Protein AF-A0A665X5Q4-F1 (afdb_monomer_lite)

Sequence (99 aa):
MARLGEGEADATNSISLFRLHQLLVGFQVEGPEGVCQLTYLDKLDGEASINNRKGKRFFFYEWRLRAVWLGKCFPTCQRRTTWKTWMWVNDLLIPSPVC

Structure (mmCIF, N/CA/C/O backbone):
data_AF-A0A665X5Q4-F1
#
_entry.id   AF-A0A665X5Q4-F1
#
loop_
_atom_site.group_PDB
_atom_site.id
_atom_site.type_symbol
_atom_site.label_atom_id
_atom_site.label_alt_id
_ato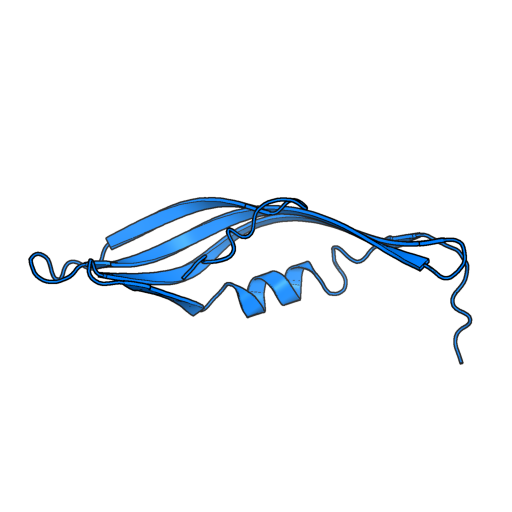m_site.label_comp_id
_atom_site.label_asym_id
_atom_site.label_entity_id
_atom_site.label_seq_id
_atom_site.pdbx_PDB_ins_code
_atom_site.Cartn_x
_atom_site.Cartn_y
_atom_site.Cartn_z
_atom_site.occupancy
_atom_site.B_iso_or_equiv
_atom_site.auth_seq_id
_atom_site.auth_comp_id
_atom_site.auth_asym_id
_atom_site.auth_atom_id
_atom_site.pdbx_PDB_model_num
ATOM 1 N N . MET A 1 1 ? 24.494 15.408 -18.876 1.00 34.88 1 MET A N 1
ATOM 2 C CA . MET A 1 1 ? 23.367 14.722 -19.547 1.00 34.88 1 MET A CA 1
ATOM 3 C C . MET A 1 1 ? 23.697 13.240 -19.638 1.00 34.88 1 MET A C 1
ATOM 5 O O . MET A 1 1 ? 24.554 12.877 -20.434 1.00 34.88 1 MET A O 1
ATOM 9 N N . ALA A 1 2 ? 23.120 12.398 -18.778 1.00 37.19 2 ALA A N 1
ATOM 10 C CA . ALA A 1 2 ? 23.355 10.956 -18.841 1.00 37.19 2 ALA A CA 1
ATOM 11 C C . ALA A 1 2 ? 22.557 10.359 -20.009 1.00 37.19 2 ALA A C 1
ATOM 13 O O . ALA A 1 2 ? 21.349 10.572 -20.113 1.00 37.19 2 ALA A O 1
ATOM 14 N N . ARG A 1 3 ? 23.252 9.651 -20.905 1.00 44.94 3 ARG A N 1
ATOM 15 C CA . ARG A 1 3 ? 22.645 8.839 -21.965 1.00 44.94 3 ARG A CA 1
ATOM 16 C C . ARG A 1 3 ? 21.808 7.747 -21.295 1.00 44.94 3 ARG A C 1
ATOM 18 O O . ARG A 1 3 ? 22.349 6.982 -20.502 1.00 44.94 3 ARG A O 1
ATOM 25 N N . LEU A 1 4 ? 20.515 7.671 -21.606 1.00 51.31 4 LEU A N 1
ATOM 26 C CA . LEU A 1 4 ? 19.709 6.497 -21.272 1.00 51.31 4 LEU A CA 1
ATOM 27 C C . LEU A 1 4 ? 20.173 5.371 -22.199 1.00 51.31 4 LEU A C 1
ATOM 29 O O . LEU A 1 4 ? 19.787 5.334 -23.365 1.00 51.31 4 LEU A O 1
ATOM 33 N N . GLY A 1 5 ? 21.079 4.528 -21.704 1.00 50.31 5 GLY A N 1
ATOM 34 C CA . GLY A 1 5 ? 21.457 3.296 -22.385 1.00 50.31 5 GLY A CA 1
ATOM 35 C C . GLY A 1 5 ? 20.235 2.393 -22.537 1.00 50.31 5 GLY A C 1
ATOM 36 O O . GLY A 1 5 ? 19.381 2.343 -21.650 1.00 50.31 5 GLY A O 1
ATOM 37 N N . GLU A 1 6 ? 20.131 1.714 -23.675 1.00 56.62 6 GLU A N 1
ATOM 38 C CA . GLU A 1 6 ? 19.190 0.610 -23.840 1.00 56.62 6 GLU A CA 1
ATOM 39 C C . GLU A 1 6 ? 19.543 -0.469 -22.810 1.00 56.62 6 GLU A C 1
ATOM 41 O O . GLU A 1 6 ? 20.675 -0.948 -22.765 1.00 56.62 6 GLU A O 1
ATOM 46 N N . GLY A 1 7 ? 18.601 -0.791 -21.930 1.00 61.16 7 GLY A N 1
ATOM 47 C CA . GLY A 1 7 ? 18.851 -1.690 -20.813 1.00 61.16 7 GLY A CA 1
ATOM 48 C C . GLY A 1 7 ? 17.668 -1.773 -19.858 1.00 61.16 7 GLY A C 1
ATOM 49 O O . GLY A 1 7 ? 16.781 -0.916 -19.852 1.00 61.16 7 GLY A O 1
ATOM 50 N N . GLU A 1 8 ? 17.658 -2.842 -19.072 1.00 66.25 8 GLU A N 1
ATOM 51 C CA . GLU A 1 8 ? 16.742 -3.038 -17.956 1.00 66.25 8 GLU A CA 1
ATOM 52 C C . GLU A 1 8 ? 17.327 -2.382 -16.702 1.00 66.25 8 GLU A C 1
ATOM 54 O O . GLU A 1 8 ? 18.489 -2.606 -16.366 1.00 66.25 8 GLU A O 1
ATOM 59 N N . ALA A 1 9 ? 16.539 -1.540 -16.037 1.00 76.94 9 ALA A N 1
ATOM 60 C CA . ALA A 1 9 ? 16.920 -0.892 -14.788 1.00 76.94 9 ALA A CA 1
ATOM 61 C C . ALA A 1 9 ? 16.126 -1.491 -13.621 1.00 76.94 9 ALA A C 1
ATOM 63 O O . ALA A 1 9 ? 14.894 -1.511 -13.668 1.00 76.94 9 ALA A O 1
ATOM 64 N N . ASP A 1 10 ? 16.826 -1.929 -12.570 1.00 77.88 10 ASP A N 1
ATOM 65 C CA . ASP A 1 10 ? 16.206 -2.360 -11.313 1.00 77.88 10 ASP A CA 1
ATOM 66 C C . ASP A 1 10 ? 15.651 -1.144 -10.548 1.00 77.88 10 ASP A C 1
ATOM 68 O O . ASP A 1 10 ? 16.375 -0.219 -10.158 1.00 77.88 10 ASP A O 1
ATOM 72 N N . ALA A 1 11 ? 14.335 -1.140 -10.356 1.00 76.38 11 ALA A N 1
ATOM 73 C CA . ALA A 1 11 ? 13.588 -0.115 -9.641 1.00 76.38 11 ALA A CA 1
ATOM 74 C C . ALA A 1 11 ? 13.099 -0.592 -8.261 1.00 76.38 11 ALA A C 1
ATOM 76 O O . ALA A 1 11 ? 12.461 0.191 -7.544 1.00 76.38 11 ALA A O 1
ATOM 77 N N . THR A 1 12 ? 13.404 -1.837 -7.874 1.00 77.44 12 THR A N 1
ATOM 78 C CA . THR A 1 12 ? 12.948 -2.502 -6.642 1.00 77.44 12 THR A CA 1
ATOM 79 C C . THR A 1 12 ? 13.394 -1.725 -5.405 1.00 77.44 12 THR A C 1
ATOM 81 O O . THR A 1 12 ? 12.584 -1.168 -4.664 1.00 77.44 12 THR A O 1
ATOM 84 N N . ASN A 1 13 ? 14.708 -1.598 -5.218 1.00 70.00 13 ASN A N 1
ATOM 85 C CA . ASN A 1 13 ? 15.286 -1.014 -4.005 1.00 70.00 13 ASN A CA 1
ATOM 86 C C . ASN A 1 13 ? 15.477 0.506 -4.081 1.00 70.00 13 ASN A C 1
ATOM 88 O O . ASN A 1 13 ? 15.667 1.158 -3.057 1.00 70.00 13 ASN A O 1
ATOM 92 N N . SER A 1 14 ? 15.443 1.084 -5.283 1.00 63.53 14 SER A N 1
ATOM 93 C CA . SER A 1 14 ? 15.803 2.488 -5.496 1.00 63.53 14 SER A CA 1
ATOM 94 C C . SER A 1 14 ? 14.646 3.457 -5.250 1.00 63.53 14 SER A C 1
ATOM 96 O O . SER A 1 14 ? 14.881 4.563 -4.766 1.00 63.53 14 SER A O 1
ATOM 98 N N . ILE A 1 15 ? 13.402 3.082 -5.577 1.00 69.75 15 ILE A N 1
ATOM 99 C CA . ILE A 1 15 ? 12.248 3.997 -5.477 1.00 69.75 15 ILE A CA 1
ATOM 100 C C . ILE A 1 15 ? 10.957 3.272 -5.079 1.00 69.75 15 ILE A C 1
ATOM 102 O O . ILE A 1 15 ? 10.196 3.789 -4.261 1.00 69.75 15 ILE A O 1
ATOM 106 N N . SER A 1 16 ? 10.679 2.098 -5.648 1.00 81.75 16 SER A N 1
ATOM 107 C CA . SER A 1 16 ? 9.349 1.478 -5.558 1.00 81.75 16 SER A CA 1
ATOM 108 C C . SER A 1 16 ? 8.978 1.016 -4.144 1.00 81.75 16 SER A C 1
ATOM 110 O O . SER A 1 16 ? 7.906 1.388 -3.667 1.00 81.75 16 SER A O 1
ATOM 112 N N . LEU A 1 17 ? 9.876 0.330 -3.426 1.00 83.56 17 LEU A N 1
ATOM 113 C CA . LEU A 1 17 ? 9.656 -0.080 -2.030 1.00 83.56 17 LEU A CA 1
ATOM 114 C C . LEU A 1 17 ? 9.304 1.100 -1.116 1.00 83.56 17 LEU A C 1
ATOM 116 O O . LEU A 1 17 ? 8.312 1.075 -0.385 1.00 83.56 17 LEU A O 1
ATOM 120 N N . PHE A 1 18 ? 10.106 2.164 -1.186 1.00 85.50 18 PHE A N 1
ATOM 121 C CA . PHE A 1 18 ? 9.899 3.358 -0.374 1.00 85.50 18 PHE A CA 1
ATOM 122 C C . PHE A 1 18 ? 8.568 4.041 -0.709 1.00 85.50 18 PHE A C 1
ATOM 124 O O . PHE A 1 18 ? 7.819 4.419 0.192 1.00 85.50 18 PHE A O 1
ATOM 131 N N . ARG A 1 19 ? 8.234 4.157 -2.001 1.00 86.88 19 ARG A N 1
ATOM 132 C CA . ARG A 1 19 ? 6.967 4.753 -2.445 1.00 86.88 19 ARG A CA 1
ATOM 133 C C . ARG A 1 19 ? 5.756 3.941 -2.010 1.00 86.88 19 ARG A C 1
ATOM 135 O O . ARG A 1 19 ? 4.791 4.539 -1.546 1.00 86.88 19 ARG A O 1
ATOM 142 N N . LEU A 1 20 ? 5.810 2.613 -2.096 1.00 87.69 20 LEU A N 1
ATOM 143 C CA . LEU A 1 20 ? 4.732 1.747 -1.615 1.00 87.69 20 LEU A CA 1
ATOM 144 C C . LEU A 1 20 ? 4.500 1.934 -0.118 1.00 87.69 20 LEU A C 1
ATOM 146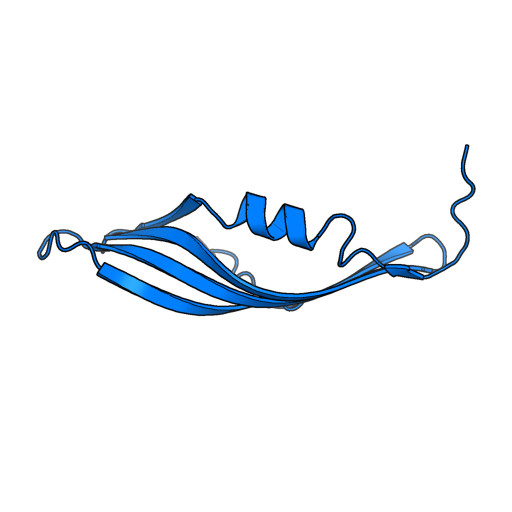 O O . LEU A 1 20 ? 3.361 2.106 0.305 1.00 87.69 20 LEU A O 1
ATOM 150 N N . HIS A 1 21 ? 5.568 1.990 0.677 1.00 87.94 21 HIS A N 1
ATOM 151 C CA . HIS A 1 21 ? 5.432 2.249 2.105 1.00 87.94 21 HIS A CA 1
ATOM 152 C C . HIS A 1 21 ? 4.812 3.625 2.390 1.00 87.94 21 HIS A C 1
ATOM 154 O O . HIS A 1 21 ? 3.902 3.730 3.209 1.00 87.94 21 HIS A O 1
ATOM 160 N N . GLN A 1 22 ? 5.270 4.676 1.703 1.00 89.50 22 GLN A N 1
ATOM 161 C CA . GLN A 1 22 ? 4.730 6.029 1.872 1.00 89.50 22 GLN A CA 1
ATOM 162 C C . GLN A 1 22 ? 3.258 6.159 1.468 1.00 89.50 22 GLN A C 1
ATOM 164 O O . GLN A 1 22 ? 2.532 6.918 2.098 1.00 89.50 22 GLN A O 1
ATOM 169 N N . LEU A 1 23 ? 2.832 5.468 0.409 1.00 89.19 23 LEU A N 1
ATOM 170 C CA . LEU A 1 23 ? 1.463 5.561 -0.103 1.00 89.19 23 LEU A CA 1
ATOM 171 C C . LEU A 1 23 ? 0.476 4.725 0.714 1.00 89.19 23 LEU A C 1
ATOM 173 O O . LEU A 1 23 ? -0.674 5.123 0.878 1.00 89.19 23 LEU A O 1
ATOM 177 N N . LEU A 1 24 ? 0.908 3.556 1.191 1.00 89.44 24 LEU A N 1
ATOM 178 C CA . LEU A 1 24 ? 0.021 2.602 1.851 1.00 89.44 24 LEU A CA 1
ATOM 179 C C . LEU A 1 24 ? -0.150 2.897 3.339 1.00 89.44 24 LEU A C 1
ATOM 181 O O . LEU A 1 24 ? -1.250 2.739 3.859 1.00 89.44 24 LEU A O 1
ATOM 185 N N . VAL A 1 25 ? 0.900 3.318 4.049 1.00 91.50 25 VAL A N 1
ATOM 186 C CA . VAL A 1 25 ? 0.770 3.622 5.480 1.00 91.50 25 VAL A CA 1
ATOM 187 C C . VAL A 1 25 ? -0.046 4.896 5.665 1.00 91.50 25 VAL A C 1
ATOM 189 O O . VAL A 1 25 ? 0.300 5.958 5.160 1.00 91.50 25 VAL A O 1
ATOM 192 N N . GLY A 1 26 ? -1.135 4.780 6.420 1.00 90.88 26 GLY A N 1
ATOM 193 C CA . GLY A 1 26 ? -2.108 5.845 6.627 1.00 90.88 26 GLY A CA 1
ATOM 194 C C . GLY A 1 26 ? -3.282 5.807 5.651 1.00 90.88 2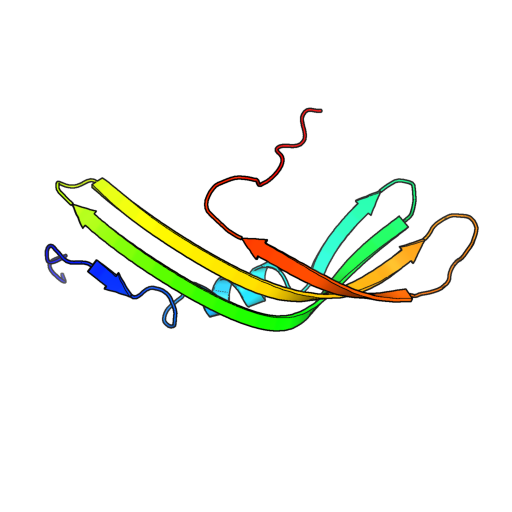6 GLY A C 1
ATOM 195 O O . GLY A 1 26 ? -4.261 6.508 5.905 1.00 90.88 26 GLY A O 1
ATOM 196 N N . PHE A 1 27 ? -3.228 4.970 4.605 1.00 90.94 27 PHE A N 1
ATOM 197 C CA . PHE A 1 27 ? -4.334 4.772 3.669 1.00 90.94 27 PHE A CA 1
ATOM 198 C C . PHE A 1 27 ? -5.597 4.330 4.409 1.00 90.94 27 PHE A C 1
ATOM 200 O O . PHE A 1 27 ? -5.550 3.435 5.257 1.00 90.94 27 PHE A O 1
ATOM 207 N N . GLN A 1 28 ? -6.721 4.958 4.079 1.00 91.06 28 GLN A N 1
ATOM 208 C CA . GLN A 1 28 ? -7.986 4.785 4.775 1.00 91.06 28 GLN A CA 1
ATOM 209 C C . GLN A 1 28 ? -9.092 4.456 3.779 1.00 91.06 28 GLN A C 1
ATOM 211 O O . GLN A 1 28 ? -9.190 5.068 2.717 1.00 91.06 28 GLN A O 1
ATOM 216 N N . VAL A 1 29 ? -9.928 3.490 4.144 1.00 89.00 29 VAL A N 1
ATOM 217 C CA . VAL A 1 29 ? -11.154 3.153 3.426 1.00 89.00 29 VAL A CA 1
ATOM 218 C C . VAL A 1 29 ? -12.320 3.456 4.350 1.00 89.00 29 VAL A C 1
ATOM 220 O O . VAL A 1 29 ? -12.363 2.979 5.487 1.00 89.00 29 VAL A O 1
ATOM 223 N N . GLU A 1 30 ? -13.258 4.257 3.859 1.00 90.12 30 GLU A N 1
ATOM 224 C CA . GLU A 1 30 ? -14.468 4.640 4.579 1.00 90.12 30 GLU A CA 1
ATOM 225 C C . GLU A 1 30 ? -15.691 4.053 3.879 1.00 90.12 30 GLU A C 1
ATOM 22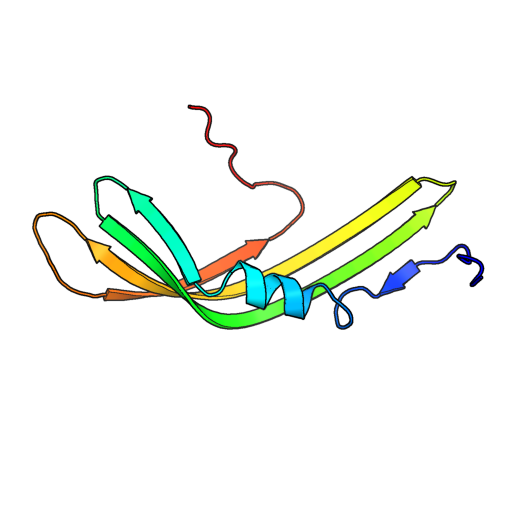7 O O . GLU A 1 30 ? -15.797 4.086 2.653 1.00 90.12 30 GLU A O 1
ATOM 232 N N . GLY A 1 31 ? -16.618 3.509 4.661 1.00 86.62 31 GLY A N 1
ATOM 233 C CA . GLY A 1 31 ? -17.885 2.995 4.164 1.00 86.62 31 GLY A CA 1
ATOM 234 C C . GLY A 1 31 ? -18.981 3.040 5.231 1.00 86.62 31 GLY A C 1
ATOM 235 O O . GLY A 1 31 ? -18.712 3.356 6.392 1.00 86.62 31 GLY A O 1
ATOM 236 N N . PRO A 1 32 ? -20.229 2.701 4.867 1.00 85.06 32 PRO A N 1
ATOM 237 C CA . PRO A 1 32 ? -21.367 2.751 5.791 1.00 85.06 32 PRO A CA 1
ATOM 238 C C . PRO A 1 32 ? -21.195 1.869 7.040 1.00 85.06 32 PRO A C 1
ATOM 240 O O . PRO A 1 32 ? -21.651 2.226 8.121 1.00 85.06 32 PRO A O 1
ATOM 243 N N . GLU A 1 33 ? -20.496 0.741 6.894 1.00 84.25 33 GLU A N 1
ATOM 244 C CA . GLU A 1 33 ? -20.254 -0.253 7.952 1.00 84.25 33 GLU A CA 1
ATOM 245 C C . GLU A 1 33 ? -19.112 0.133 8.906 1.00 84.25 33 GLU A C 1
ATOM 247 O O . GLU A 1 33 ? -18.905 -0.492 9.952 1.00 84.25 33 GLU A O 1
ATOM 252 N N . GLY A 1 34 ? -18.310 1.141 8.555 1.00 86.31 34 GLY A N 1
ATOM 253 C CA . GLY A 1 34 ? -17.098 1.435 9.296 1.00 86.31 34 GLY A CA 1
ATOM 254 C C . GLY A 1 34 ? -15.992 2.075 8.483 1.00 86.31 34 GLY A C 1
ATOM 255 O O . GLY A 1 34 ? -16.099 2.357 7.294 1.00 86.31 34 GLY A O 1
ATOM 256 N N . VAL A 1 35 ? -14.881 2.268 9.174 1.00 89.56 35 VAL A N 1
ATOM 257 C CA . VAL A 1 35 ? -13.663 2.845 8.629 1.00 89.56 35 VAL A CA 1
ATOM 258 C C . VAL A 1 35 ? -12.505 1.927 8.974 1.00 89.56 35 VAL A C 1
ATOM 260 O O . VAL A 1 35 ? -12.405 1.459 10.113 1.00 89.56 35 VAL A O 1
ATOM 263 N N . CYS A 1 36 ? -11.616 1.675 8.020 1.00 90.00 36 CYS A N 1
ATOM 264 C CA . CYS A 1 36 ? -10.369 0.970 8.277 1.00 90.00 36 CYS A CA 1
ATOM 265 C C . CYS A 1 36 ? -9.170 1.750 7.745 1.00 90.00 36 CYS A C 1
ATOM 267 O O . CYS A 1 36 ? -9.242 2.405 6.710 1.00 90.00 36 CYS A O 1
ATOM 269 N N . GLN A 1 37 ? -8.066 1.688 8.481 1.00 92.44 37 GLN A N 1
ATOM 270 C CA . GLN A 1 37 ? -6.818 2.353 8.139 1.00 92.44 37 GLN A CA 1
ATOM 271 C C . GLN A 1 37 ? -5.679 1.341 8.126 1.00 92.44 37 GLN A C 1
ATOM 273 O O . GLN A 1 37 ? -5.525 0.573 9.075 1.00 92.44 37 GLN A O 1
ATOM 278 N N . LEU A 1 38 ? -4.855 1.361 7.085 1.00 91.56 38 LEU A N 1
ATOM 279 C CA . LEU A 1 38 ? -3.610 0.607 7.047 1.00 91.56 38 LEU A CA 1
ATOM 280 C C . LEU A 1 38 ? -2.581 1.326 7.922 1.00 91.56 38 LEU A C 1
ATOM 282 O O . LEU A 1 38 ? -2.137 2.426 7.605 1.00 91.56 38 LEU A O 1
ATOM 286 N N . THR A 1 39 ? -2.201 0.722 9.044 1.00 92.19 39 THR A N 1
ATOM 287 C CA . THR A 1 39 ? -1.315 1.356 10.033 1.00 92.19 39 THR A CA 1
ATOM 288 C C . 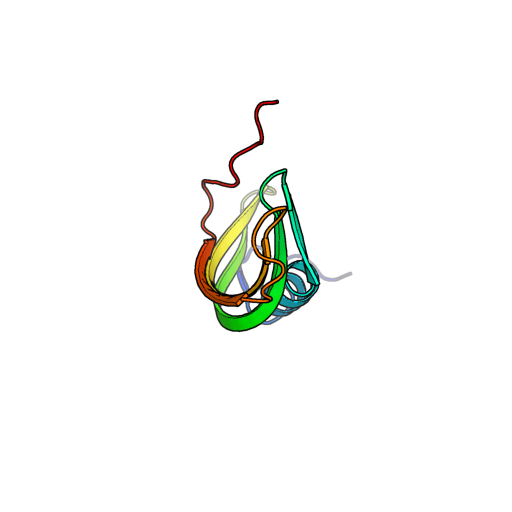THR A 1 39 ? 0.139 0.948 9.881 1.00 92.19 39 THR A C 1
ATOM 290 O O . THR A 1 39 ? 1.030 1.706 10.256 1.00 92.19 39 THR A O 1
ATOM 293 N N . TYR A 1 40 ? 0.393 -0.248 9.352 1.00 90.00 40 TYR A N 1
ATOM 294 C CA . TYR A 1 40 ? 1.741 -0.789 9.257 1.00 90.00 40 TYR A CA 1
ATOM 295 C C . TYR A 1 40 ? 1.853 -1.839 8.149 1.00 90.00 40 TYR A C 1
ATOM 297 O O . TYR A 1 40 ? 0.943 -2.645 7.955 1.00 90.00 40 TYR A O 1
ATOM 305 N N . LEU A 1 41 ? 2.989 -1.862 7.452 1.00 90.00 41 LEU A N 1
ATOM 306 C CA . LEU A 1 41 ? 3.361 -2.942 6.538 1.00 90.00 41 LEU A CA 1
ATOM 307 C C . LEU A 1 41 ? 4.306 -3.908 7.264 1.00 90.00 41 LEU A C 1
ATOM 309 O O . LEU A 1 41 ? 5.451 -3.578 7.546 1.00 90.00 41 LEU A O 1
ATOM 313 N N . ASP A 1 42 ? 3.805 -5.106 7.560 1.00 86.56 42 ASP A N 1
ATOM 314 C CA . ASP A 1 42 ? 4.515 -6.192 8.255 1.00 86.56 42 ASP A CA 1
ATOM 315 C C . ASP A 1 42 ? 5.489 -6.928 7.330 1.00 86.56 42 ASP A C 1
ATOM 317 O O . ASP A 1 42 ? 6.508 -7.445 7.780 1.00 86.56 42 ASP A O 1
ATOM 321 N N . LYS A 1 43 ? 5.163 -6.998 6.035 1.00 87.12 43 LYS A N 1
ATOM 322 C CA . LYS A 1 43 ? 6.029 -7.540 4.980 1.00 87.12 43 LYS A CA 1
ATOM 323 C C . LYS A 1 43 ? 5.804 -6.785 3.681 1.00 87.12 43 LYS A C 1
ATOM 325 O O . LYS A 1 43 ? 4.658 -6.440 3.389 1.00 87.12 43 LYS A O 1
ATOM 330 N N . LEU A 1 44 ? 6.864 -6.586 2.908 1.00 89.00 44 LEU A N 1
ATOM 331 C CA . LEU A 1 44 ? 6.819 -6.014 1.568 1.00 89.00 44 LEU A CA 1
ATOM 332 C C . LEU A 1 44 ? 7.945 -6.642 0.744 1.00 89.00 44 LEU A C 1
ATOM 334 O O . LEU A 1 44 ? 9.086 -6.195 0.806 1.00 89.00 44 LEU A O 1
ATOM 338 N N . ASP A 1 45 ? 7.597 -7.696 0.015 1.00 87.62 45 ASP A N 1
ATOM 339 C CA . ASP A 1 45 ? 8.514 -8.488 -0.797 1.00 87.62 45 ASP A CA 1
ATOM 340 C C . ASP A 1 45 ? 8.068 -8.387 -2.258 1.00 87.62 45 ASP A C 1
ATOM 342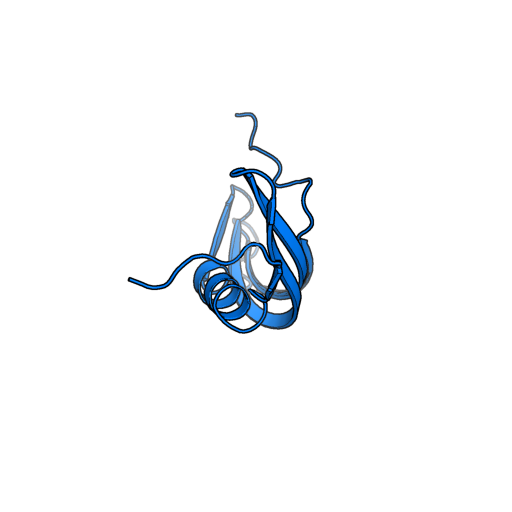 O O . ASP A 1 45 ? 6.874 -8.472 -2.549 1.00 87.62 45 ASP A O 1
ATOM 346 N N . GLY A 1 46 ? 8.994 -8.195 -3.187 1.00 86.38 46 GLY A N 1
ATOM 347 C CA . GLY A 1 46 ? 8.649 -8.063 -4.596 1.00 86.38 46 GLY A CA 1
ATOM 348 C C . GLY A 1 46 ? 9.771 -7.471 -5.423 1.00 86.38 46 GLY A C 1
ATOM 349 O O . GLY A 1 46 ? 10.845 -7.170 -4.901 1.00 86.38 46 GLY A O 1
ATOM 350 N N . GLU A 1 47 ? 9.496 -7.306 -6.707 1.00 87.19 47 GLU A N 1
ATOM 351 C CA . GLU A 1 47 ? 10.428 -6.754 -7.677 1.00 87.19 47 GLU A CA 1
ATOM 352 C C . GLU A 1 47 ? 9.749 -5.701 -8.546 1.00 87.19 47 GLU A C 1
ATOM 354 O O . GLU A 1 47 ? 8.549 -5.755 -8.824 1.00 87.19 47 GLU A O 1
ATOM 359 N N . ALA A 1 48 ? 10.535 -4.717 -8.968 1.00 85.75 48 ALA A N 1
ATOM 360 C CA . ALA A 1 48 ? 10.139 -3.783 -10.000 1.00 85.75 48 ALA A CA 1
ATOM 361 C C . ALA A 1 48 ? 11.301 -3.534 -10.955 1.00 85.75 48 ALA A C 1
ATOM 363 O O . ALA A 1 48 ? 12.393 -3.164 -10.525 1.00 85.75 48 ALA A O 1
ATOM 364 N N . SER A 1 49 ? 11.054 -3.655 -12.257 1.00 83.12 49 SER A N 1
ATOM 365 C CA . SER A 1 49 ? 12.032 -3.319 -13.286 1.00 83.12 49 SER A CA 1
ATOM 366 C C . SER A 1 49 ? 11.436 -2.414 -14.357 1.00 83.12 49 SER A C 1
ATOM 368 O O . SER A 1 49 ? 10.232 -2.395 -14.631 1.00 83.12 49 SER A O 1
ATOM 370 N N . ILE A 1 50 ? 12.298 -1.586 -14.940 1.00 83.00 50 ILE A N 1
ATOM 371 C CA . ILE A 1 50 ? 11.944 -0.670 -16.019 1.00 83.00 50 ILE A CA 1
ATOM 372 C C . ILE A 1 50 ? 12.734 -1.093 -17.243 1.00 83.00 50 ILE A C 1
ATOM 374 O O . ILE A 1 50 ? 13.963 -1.023 -17.255 1.00 83.00 50 ILE A O 1
ATOM 378 N N . ASN A 1 51 ? 12.027 -1.497 -18.295 1.00 81.06 51 ASN A N 1
ATOM 379 C CA . ASN A 1 51 ? 12.636 -1.913 -19.547 1.00 81.06 51 ASN A CA 1
ATOM 380 C C . ASN A 1 51 ? 12.336 -0.890 -20.642 1.00 81.06 51 ASN A C 1
ATOM 382 O O . ASN A 1 51 ? 11.181 -0.684 -21.023 1.00 81.06 51 ASN A O 1
ATOM 386 N N . ASN A 1 52 ? 13.372 -0.231 -21.157 1.00 80.50 52 ASN A N 1
ATOM 387 C CA . ASN A 1 52 ? 13.228 0.681 -22.285 1.00 80.50 52 ASN A CA 1
ATOM 388 C C . ASN A 1 52 ? 13.579 -0.056 -23.580 1.00 80.50 52 ASN A C 1
ATOM 390 O O . ASN A 1 52 ? 14.753 -0.217 -23.907 1.00 80.50 52 ASN A O 1
ATOM 394 N N . ARG A 1 53 ? 12.558 -0.496 -24.325 1.00 78.75 53 ARG A N 1
ATOM 395 C CA . ARG A 1 53 ? 12.735 -1.136 -25.638 1.00 78.75 53 ARG A CA 1
ATOM 396 C C . ARG A 1 53 ? 12.089 -0.277 -26.717 1.00 78.75 53 ARG A C 1
ATOM 398 O O . ARG A 1 53 ? 10.898 0.018 -26.643 1.00 78.75 53 ARG A O 1
ATOM 405 N N . LYS A 1 54 ? 12.861 0.085 -27.750 1.00 76.50 54 LYS A N 1
ATOM 406 C CA . LYS A 1 54 ? 12.384 0.806 -28.951 1.00 76.50 54 LYS A CA 1
ATOM 407 C C . LYS A 1 54 ? 11.635 2.115 -28.638 1.00 76.50 54 LYS A C 1
ATOM 409 O O . LYS A 1 54 ? 10.637 2.430 -29.279 1.00 76.50 54 LYS A O 1
ATOM 414 N N . GLY A 1 55 ? 12.074 2.850 -27.614 1.00 76.56 55 GLY A N 1
ATOM 415 C CA . GLY A 1 55 ? 11.440 4.104 -27.187 1.00 76.56 55 GLY A CA 1
ATOM 416 C C . GLY A 1 55 ? 10.135 3.939 -26.397 1.00 76.56 55 GLY A C 1
ATOM 417 O O . GLY A 1 55 ? 9.544 4.941 -25.996 1.00 76.56 55 GLY A O 1
ATOM 418 N N . LYS A 1 56 ? 9.693 2.702 -26.126 1.00 75.75 56 LYS A N 1
ATOM 419 C CA . LYS A 1 56 ? 8.584 2.399 -25.217 1.00 75.75 56 LYS A CA 1
ATOM 420 C C . LYS A 1 56 ? 9.139 1.943 -23.867 1.00 75.75 56 LYS A C 1
ATOM 422 O O . LYS A 1 56 ? 9.979 1.046 -23.797 1.00 75.75 56 LYS A O 1
ATOM 427 N N . ARG A 1 57 ? 8.644 2.558 -22.789 1.00 76.00 57 ARG A N 1
ATOM 428 C CA . ARG A 1 57 ? 8.944 2.151 -21.410 1.00 76.00 57 ARG A CA 1
ATOM 429 C C . ARG A 1 57 ? 7.940 1.090 -20.976 1.00 76.00 57 ARG A C 1
ATOM 431 O O . ARG A 1 57 ? 6.737 1.338 -21.012 1.00 76.00 57 ARG A O 1
ATOM 438 N N . PHE A 1 58 ? 8.447 -0.071 -20.589 1.00 79.75 58 PHE A N 1
ATOM 439 C CA . PHE A 1 58 ? 7.691 -1.126 -19.933 1.00 79.75 58 PHE A CA 1
ATOM 440 C C . PHE A 1 58 ? 8.037 -1.103 -18.451 1.00 79.75 58 PHE A C 1
ATOM 442 O O . PHE A 1 58 ? 9.214 -1.052 -18.093 1.00 79.75 58 PHE A O 1
ATOM 449 N N . PHE A 1 59 ? 7.009 -1.106 -17.617 1.00 80.06 59 PHE A N 1
ATOM 450 C CA . PHE A 1 59 ? 7.139 -1.210 -16.174 1.00 80.06 59 PHE A CA 1
ATOM 451 C C . PHE A 1 59 ? 6.678 -2.608 -15.801 1.00 80.06 59 PHE A C 1
ATOM 453 O O . PHE A 1 59 ? 5.561 -2.977 -16.144 1.00 80.06 59 PHE A O 1
ATOM 460 N N . PHE A 1 60 ? 7.544 -3.368 -15.149 1.00 80.44 60 PHE A N 1
ATOM 461 C CA . PHE A 1 60 ? 7.199 -4.649 -14.556 1.00 80.44 60 PHE A CA 1
ATOM 462 C C . PHE A 1 60 ? 7.246 -4.472 -13.053 1.00 80.44 60 PHE A C 1
ATOM 464 O O . PHE A 1 60 ? 8.210 -3.910 -12.534 1.00 80.44 60 PHE A O 1
ATOM 471 N N . TYR A 1 61 ? 6.189 -4.886 -12.368 1.00 84.44 61 TYR A N 1
ATOM 472 C CA . TYR A 1 61 ? 6.138 -4.859 -10.918 1.00 84.44 61 TYR A CA 1
ATOM 473 C C . TYR A 1 61 ? 5.311 -6.029 -10.403 1.00 84.44 61 TYR A C 1
ATOM 475 O O . TYR A 1 61 ? 4.204 -6.291 -10.872 1.00 84.44 61 TYR A O 1
ATOM 483 N N . GLU A 1 62 ? 5.842 -6.706 -9.398 1.00 86.81 62 GLU A N 1
ATOM 484 C CA . GLU A 1 62 ? 5.131 -7.735 -8.659 1.00 86.81 62 GLU A CA 1
ATOM 485 C C . GLU A 1 62 ? 5.439 -7.552 -7.181 1.00 86.81 62 GLU A C 1
ATOM 487 O O . GLU A 1 62 ? 6.597 -7.596 -6.770 1.00 86.81 62 GLU A O 1
ATOM 492 N N . TRP A 1 63 ? 4.398 -7.334 -6.378 1.00 87.06 63 TRP A N 1
ATOM 493 C CA . TRP A 1 63 ? 4.543 -7.151 -4.941 1.00 87.06 63 TRP A CA 1
ATOM 494 C C . TRP A 1 63 ? 3.615 -8.065 -4.169 1.00 87.06 63 TRP A C 1
ATOM 496 O O . TRP A 1 63 ? 2.407 -8.139 -4.404 1.00 87.06 63 TRP A O 1
ATOM 506 N N . ARG A 1 64 ? 4.180 -8.685 -3.145 1.00 86.94 64 ARG A N 1
ATOM 507 C CA . ARG A 1 64 ? 3.459 -9.381 -2.099 1.00 86.94 64 ARG A CA 1
ATOM 508 C C . ARG A 1 64 ? 3.711 -8.666 -0.788 1.00 86.94 64 ARG A C 1
ATOM 510 O O . ARG A 1 64 ? 4.836 -8.587 -0.302 1.00 86.94 64 ARG A O 1
ATOM 517 N N . LEU A 1 65 ? 2.641 -8.188 -0.171 1.00 89.62 65 LEU A N 1
ATOM 518 C CA . LEU A 1 65 ? 2.758 -7.442 1.069 1.00 89.62 65 LEU A CA 1
ATOM 519 C C . LEU A 1 65 ? 1.762 -7.933 2.111 1.00 89.62 65 LEU A C 1
ATOM 521 O O . LEU A 1 65 ? 0.697 -8.473 1.803 1.00 89.62 65 LEU A O 1
ATOM 525 N N . ARG A 1 66 ? 2.137 -7.765 3.374 1.00 86.56 66 ARG A N 1
ATOM 526 C CA . ARG A 1 66 ? 1.271 -8.038 4.513 1.00 86.56 66 ARG A CA 1
ATOM 527 C C . ARG A 1 66 ? 1.053 -6.747 5.271 1.00 86.56 66 ARG A C 1
ATOM 529 O O . ARG A 1 66 ? 2.010 -6.134 5.731 1.00 86.56 66 ARG A O 1
ATOM 536 N N . ALA A 1 67 ? -0.203 -6.364 5.420 1.00 87.50 67 ALA A N 1
ATOM 537 C CA . ALA A 1 67 ? -0.600 -5.114 6.037 1.00 87.50 67 ALA A CA 1
ATOM 538 C C . ALA A 1 67 ? -1.336 -5.365 7.352 1.00 87.50 67 ALA A C 1
ATOM 540 O O . ALA A 1 67 ? -2.100 -6.325 7.481 1.00 87.50 67 ALA A O 1
ATOM 541 N N . VAL A 1 68 ? -1.099 -4.492 8.323 1.00 87.88 68 VAL A N 1
ATOM 542 C CA . VAL A 1 68 ? -1.854 -4.397 9.568 1.00 87.88 68 VAL A CA 1
ATOM 543 C C . VAL A 1 68 ? -2.851 -3.264 9.419 1.00 87.88 68 VAL A C 1
ATOM 545 O O . VAL A 1 68 ? -2.491 -2.144 9.056 1.00 87.88 68 VAL A O 1
ATOM 548 N N . TRP A 1 69 ? -4.101 -3.572 9.718 1.00 89.31 69 TRP A N 1
ATOM 549 C CA . TRP A 1 69 ? -5.222 -2.664 9.584 1.00 89.31 69 TRP A CA 1
ATOM 550 C C . TRP A 1 69 ? -5.831 -2.391 10.939 1.00 89.31 69 TRP A C 1
ATOM 552 O O . TRP A 1 69 ? -5.924 -3.287 11.779 1.00 89.31 69 TRP A O 1
ATOM 562 N N . LEU A 1 70 ? -6.286 -1.160 11.113 1.00 88.69 70 LEU A N 1
ATOM 563 C CA . LEU A 1 70 ? -7.060 -0.719 12.249 1.00 88.69 70 LEU A CA 1
ATOM 564 C C . LEU A 1 70 ? -8.465 -0.362 11.790 1.00 88.69 70 LEU A C 1
ATOM 566 O O . LEU A 1 70 ? -8.650 0.603 11.055 1.00 88.69 70 LEU A O 1
ATOM 570 N N . GLY A 1 71 ? -9.446 -1.132 12.235 1.00 87.75 71 GLY A N 1
ATOM 571 C CA . GLY A 1 71 ? -10.848 -0.891 11.949 1.00 87.75 71 GLY A CA 1
ATOM 572 C C . GLY A 1 71 ? -11.618 -0.293 13.101 1.00 87.75 71 GLY A C 1
ATOM 573 O O . GLY A 1 71 ? -11.348 -0.575 14.271 1.00 87.75 71 GLY A O 1
ATOM 574 N N . LYS A 1 72 ? -12.649 0.459 12.738 1.00 85.56 72 LYS A N 1
ATOM 575 C CA . LYS A 1 72 ? -13.735 0.891 13.606 1.00 85.56 72 LYS A CA 1
ATOM 576 C C . LYS A 1 72 ? -15.044 0.657 12.858 1.00 85.56 72 LYS A C 1
ATOM 578 O O . LYS A 1 72 ? -15.255 1.279 11.822 1.00 85.56 72 LYS A O 1
ATOM 583 N N . CYS A 1 73 ? -15.899 -0.230 13.356 1.00 79.31 73 CYS A N 1
ATOM 584 C CA . CYS A 1 73 ? -17.221 -0.431 12.770 1.00 79.31 73 CYS A CA 1
ATOM 585 C C . CYS A 1 73 ? -18.262 0.530 13.361 1.00 79.31 73 CYS A C 1
ATOM 587 O O . CYS A 1 73 ? -18.141 1.009 14.494 1.00 79.31 73 CYS A O 1
ATOM 589 N N . PHE A 1 74 ? -19.284 0.822 12.563 1.00 81.88 74 PHE A N 1
ATOM 590 C CA . PHE A 1 74 ? -20.446 1.627 12.930 1.00 81.88 74 PHE A CA 1
ATOM 591 C C . PHE A 1 74 ? -21.727 0.882 12.522 1.00 81.88 74 PHE A C 1
ATOM 593 O O . PHE A 1 74 ? -21.678 0.115 11.568 1.00 81.88 74 PHE A O 1
ATOM 600 N N . PRO A 1 75 ? -22.876 1.075 13.202 1.00 63.19 75 PRO A N 1
ATOM 601 C CA . PRO A 1 75 ? -23.105 1.855 14.424 1.00 63.19 75 PRO A CA 1
ATOM 602 C C . PRO A 1 75 ? -23.056 1.020 15.723 1.00 63.19 75 PRO A C 1
ATOM 604 O O . PRO A 1 75 ? -23.038 1.583 16.815 1.00 63.19 75 PRO A O 1
ATOM 607 N N . THR A 1 76 ? -23.042 -0.313 15.635 1.00 61.31 76 THR A N 1
ATOM 608 C CA . THR A 1 76 ? -23.387 -1.215 16.755 1.00 61.31 76 THR A CA 1
ATOM 609 C C . THR A 1 76 ? -22.219 -1.642 17.641 1.00 61.31 76 THR A C 1
ATOM 611 O O . THR A 1 76 ? -22.438 -2.120 18.752 1.00 61.31 76 THR A O 1
ATOM 614 N N . CYS A 1 77 ? -20.972 -1.465 17.208 1.00 60.75 77 CYS A N 1
ATOM 615 C CA . CYS A 1 77 ? -19.816 -1.895 17.984 1.00 60.75 77 CYS A CA 1
ATOM 616 C C . CYS A 1 77 ? -18.659 -0.915 17.781 1.00 60.75 77 CYS A C 1
ATOM 618 O O . CYS A 1 77 ? -17.880 -1.037 16.851 1.00 60.75 77 CYS A O 1
ATOM 620 N N . GLN A 1 78 ? -18.485 0.050 18.686 1.00 64.69 78 GLN A N 1
ATOM 621 C CA . GLN A 1 78 ? -17.350 0.989 18.644 1.00 64.69 78 GLN A CA 1
ATOM 622 C C . GLN A 1 78 ? -16.006 0.328 19.016 1.00 64.69 78 GLN A C 1
ATOM 624 O O . GLN A 1 78 ? -15.096 0.983 19.530 1.00 64.69 78 GLN A O 1
ATOM 629 N N . ARG A 1 79 ? -15.867 -0.985 18.809 1.00 66.69 79 ARG A N 1
ATOM 630 C CA . ARG A 1 79 ? -14.624 -1.692 19.085 1.00 66.69 79 ARG A CA 1
ATOM 631 C C . ARG A 1 79 ? -13.628 -1.379 17.988 1.00 66.69 79 ARG A C 1
ATOM 633 O O . ARG A 1 79 ? -13.894 -1.515 16.798 1.00 66.69 79 ARG A O 1
ATOM 640 N N . ARG A 1 80 ? -12.450 -0.970 18.437 1.00 71.94 80 ARG A N 1
ATOM 641 C CA . ARG A 1 80 ? -11.269 -0.901 17.601 1.00 71.94 80 ARG A CA 1
ATOM 642 C C . ARG A 1 80 ? -10.762 -2.327 17.432 1.00 71.94 80 ARG A C 1
ATOM 644 O O . ARG A 1 80 ? -10.440 -2.980 18.424 1.00 71.94 80 ARG A O 1
ATOM 651 N N . THR A 1 81 ? -10.722 -2.817 16.203 1.00 78.62 81 THR A N 1
ATOM 652 C CA . THR A 1 81 ? -10.212 -4.159 15.908 1.00 78.62 81 THR A CA 1
ATOM 653 C C . THR A 1 81 ? -9.011 -4.033 14.995 1.00 78.62 81 THR A C 1
ATOM 655 O O . THR A 1 81 ? -9.015 -3.240 14.058 1.00 78.62 81 THR A O 1
ATOM 658 N N . THR A 1 82 ? -7.972 -4.804 15.295 1.00 81.00 82 THR A N 1
ATOM 659 C CA . THR A 1 82 ? -6.766 -4.872 14.478 1.00 81.00 82 THR A CA 1
ATOM 660 C C . THR A 1 82 ? -6.741 -6.211 13.768 1.00 81.00 82 THR A C 1
ATOM 662 O O . THR A 1 82 ? -6.951 -7.245 14.402 1.00 81.00 82 THR A O 1
ATOM 665 N N . TRP A 1 83 ? -6.459 -6.213 12.472 1.00 82.62 83 TRP A N 1
ATOM 666 C CA . TRP A 1 83 ? -6.307 -7.445 11.704 1.00 82.62 83 TRP A CA 1
ATOM 667 C C . TRP A 1 83 ? -5.137 -7.347 10.735 1.00 82.62 83 TRP A C 1
ATOM 669 O O . TRP A 1 83 ? -4.685 -6.260 10.379 1.00 82.62 83 TRP A O 1
ATOM 679 N N . LYS A 1 84 ? -4.624 -8.506 10.321 1.00 82.69 84 LYS A N 1
ATOM 680 C CA . LYS A 1 84 ? -3.570 -8.606 9.312 1.00 82.69 84 LYS A CA 1
ATOM 681 C C . LYS A 1 84 ? -4.148 -9.201 8.039 1.00 82.69 84 LYS A C 1
ATOM 683 O O . LYS A 1 84 ? -4.826 -10.223 8.108 1.00 82.69 84 LYS A O 1
ATOM 688 N N . THR A 1 85 ? -3.847 -8.606 6.891 1.00 76.75 85 THR A N 1
ATOM 689 C CA . THR A 1 85 ? -4.211 -9.171 5.586 1.00 76.75 85 THR A CA 1
ATOM 690 C C . THR A 1 85 ? -2.993 -9.301 4.691 1.00 76.75 85 THR A C 1
ATOM 692 O O . THR A 1 85 ? -2.003 -8.580 4.834 1.00 76.75 85 THR A O 1
ATOM 695 N N . TRP A 1 86 ? -3.074 -10.247 3.763 1.00 82.00 86 TRP A N 1
ATOM 696 C CA . TRP A 1 86 ? -2.170 -10.312 2.627 1.00 82.00 86 TRP A CA 1
ATOM 697 C C . TRP A 1 86 ? -2.778 -9.541 1.463 1.00 82.00 86 TRP A C 1
ATOM 699 O O . TRP A 1 86 ? -3.968 -9.690 1.192 1.00 82.00 86 TRP A O 1
ATOM 709 N N . MET A 1 87 ? -1.953 -8.761 0.771 1.00 78.25 87 MET A N 1
ATOM 710 C CA . MET A 1 87 ? -2.300 -8.146 -0.504 1.00 78.25 87 MET A CA 1
ATOM 711 C C . MET A 1 87 ? -1.276 -8.571 -1.550 1.00 78.25 87 MET A C 1
ATOM 713 O O . MET A 1 87 ? -0.070 -8.592 -1.289 1.00 78.25 87 MET A O 1
ATOM 717 N N . TRP A 1 88 ? -1.788 -8.932 -2.719 1.00 79.62 88 TRP A N 1
ATOM 718 C CA . TRP A 1 88 ? -1.003 -9.240 -3.902 1.00 79.62 88 TRP A CA 1
ATOM 719 C C . TRP A 1 88 ? -1.249 -8.114 -4.891 1.00 79.62 88 TRP A C 1
ATOM 721 O O . TRP A 1 88 ? -2.393 -7.861 -5.259 1.00 79.62 88 TRP A O 1
ATOM 731 N N . VAL A 1 89 ? -0.186 -7.407 -5.252 1.00 74.50 89 VAL A N 1
ATOM 732 C CA . VAL A 1 89 ? -0.224 -6.332 -6.236 1.00 74.50 89 VAL A CA 1
ATOM 733 C C . VAL A 1 89 ? 0.531 -6.841 -7.452 1.00 74.50 89 VAL A C 1
ATOM 735 O O . VAL A 1 89 ? 1.760 -6.834 -7.491 1.00 74.50 89 VAL A O 1
ATOM 738 N N . ASN A 1 90 ? -0.232 -7.329 -8.418 1.00 71.19 90 ASN A N 1
ATOM 739 C CA . ASN A 1 90 ? 0.224 -7.672 -9.754 1.00 71.19 90 ASN A CA 1
ATOM 740 C C . ASN A 1 90 ? -0.610 -6.885 -10.778 1.00 71.19 90 ASN A C 1
ATOM 742 O O . ASN A 1 90 ? -1.617 -6.268 -10.431 1.00 71.19 90 ASN A O 1
ATOM 746 N N . ASP A 1 91 ? -0.168 -6.881 -12.032 1.00 53.06 91 ASP A N 1
ATOM 747 C CA . ASP A 1 91 ? -0.627 -5.982 -13.104 1.00 53.06 91 ASP A CA 1
ATOM 748 C C . ASP A 1 91 ? -2.120 -6.070 -13.516 1.00 53.06 91 ASP A C 1
ATOM 750 O O . ASP A 1 91 ? -2.513 -5.481 -14.517 1.00 53.06 91 ASP A O 1
ATOM 754 N N . LEU A 1 92 ? -2.999 -6.754 -12.777 1.00 41.41 92 LEU A N 1
ATOM 755 C CA . LEU A 1 92 ? -4.434 -6.833 -13.072 1.00 41.41 92 LEU A CA 1
ATOM 756 C C . LEU A 1 92 ? -5.260 -6.973 -11.780 1.00 41.41 92 LEU A C 1
ATOM 758 O O . LEU A 1 92 ? -5.406 -8.082 -11.277 1.00 41.41 92 LEU A O 1
ATOM 762 N N . LEU A 1 93 ? -5.832 -5.846 -11.319 1.00 32.47 93 LEU A N 1
ATOM 763 C CA . LEU A 1 93 ? -7.008 -5.651 -10.431 1.00 32.47 93 LEU A CA 1
ATOM 764 C C . LEU A 1 93 ? -6.751 -4.608 -9.326 1.00 32.47 93 LEU A C 1
ATOM 766 O O . LEU A 1 93 ? -6.724 -4.914 -8.137 1.00 32.47 93 LEU A O 1
ATOM 770 N N . ILE A 1 94 ? -6.700 -3.331 -9.712 1.00 35.69 94 ILE A N 1
ATOM 771 C CA . ILE A 1 94 ? -7.431 -2.334 -8.923 1.00 35.69 94 ILE A CA 1
ATOM 772 C C . ILE A 1 94 ? -8.872 -2.461 -9.429 1.00 35.69 94 ILE A C 1
ATOM 774 O O . ILE A 1 94 ? -9.094 -2.149 -10.603 1.00 35.69 94 ILE A O 1
ATOM 778 N N . PRO A 1 95 ? -9.850 -2.966 -8.654 1.00 27.36 95 PRO A N 1
ATOM 779 C CA . PRO A 1 95 ? -11.237 -2.809 -9.051 1.00 27.36 95 PRO A CA 1
ATOM 780 C C . PRO A 1 95 ? -11.484 -1.306 -9.174 1.00 27.36 95 PRO A C 1
ATOM 782 O O . PRO A 1 95 ? -11.475 -0.579 -8.183 1.00 27.36 95 PRO A O 1
ATOM 785 N N . SER A 1 96 ? -11.636 -0.833 -10.411 1.00 25.61 96 SER A N 1
ATOM 786 C CA . SER A 1 96 ? -12.249 0.463 -10.658 1.00 25.61 96 SER A CA 1
ATOM 787 C C . SER A 1 96 ? -13.587 0.437 -9.926 1.00 25.61 96 SER A C 1
ATOM 789 O O . SER A 1 96 ? -14.376 -0.470 -10.209 1.00 25.61 96 SER A O 1
ATOM 791 N N . PRO A 1 97 ? -13.879 1.376 -9.012 1.00 26.73 97 PRO A N 1
ATOM 792 C CA . PRO A 1 97 ? -15.252 1.576 -8.600 1.00 26.73 97 PRO A CA 1
ATOM 793 C C . PRO A 1 97 ? -16.016 1.997 -9.858 1.00 26.73 97 PRO A C 1
ATOM 795 O O . PRO A 1 97 ? -15.859 3.106 -10.365 1.00 26.73 97 PRO A O 1
ATOM 798 N N . VAL A 1 98 ? -16.761 1.058 -10.439 1.00 30.70 98 VAL A N 1
ATOM 799 C CA . VAL A 1 98 ? -17.937 1.419 -11.221 1.00 30.70 98 VAL A CA 1
ATOM 800 C C . VAL A 1 98 ? -18.912 1.976 -10.189 1.00 30.70 98 VAL A C 1
ATOM 802 O O . VAL A 1 98 ? -19.081 1.374 -9.129 1.00 30.70 98 VAL A O 1
ATOM 805 N N . CYS A 1 99 ? -19.392 3.180 -10.481 1.00 32.75 99 CYS A N 1
ATOM 806 C CA . CYS A 1 99 ? -20.157 4.073 -9.620 1.00 32.75 99 CYS A CA 1
ATOM 807 C C . CYS A 1 99 ? -21.279 3.398 -8.825 1.00 32.75 99 CYS A C 1
ATOM 809 O O . CYS A 1 99 ? -21.945 2.500 -9.390 1.00 32.75 99 CYS A O 1
#

InterPro domains:
  IPR015310 Activator of Hsp90 ATPase AHSA1-like, N-terminal [PF09229] (19-73)
  IPR036338 Activator of Hsp90 ATPase, Aha1 [G3DSA:3.15.10.20] (10-85)
  IPR036338 Activator of Hsp90 ATPase, Aha1 [SSF103111] (16-91)

Foldseek 3Di:
DDDPDQDKDWPFPPPDVVVCQVVQAQDKDDDQFWIKHFHDWPDKDWTWMWGQDPNDIDIFIKIKTKTKMWIATDDPDRDTDIDIDIDIDGDDDPPDPPD

Secondary structure (DSSP, 8-state):
-----SSEEE-IIIIIHHHHHHHHTT-EEEETTEEEEEEEEEEEEEEEEEEEETTEEEEEEEEEEEEEEEEEE-SS---EEEEEEEEEE-SS-------

pLDDT: mean 75.45, std 17.66, range [25.61, 92.44]

Radius of gyration: 17.9 Å; chains: 1; bounding box: 47×25×48 Å

Organism: Echeneis naucrates (NCBI:txid173247)